Protein AF-A0A317JPR1-F1 (afdb_monomer_lite)

pLDDT: mean 77.04, std 11.74, range [43.53, 95.75]

Organism: NCBI:txid2081795

Structure (mmCIF, N/CA/C/O backbone):
data_AF-A0A317JPR1-F1
#
_entry.id   AF-A0A317JPR1-F1
#
loop_
_atom_site.group_PDB
_atom_site.id
_atom_site.type_symbol
_atom_site.label_atom_id
_atom_site.label_alt_id
_atom_site.label_comp_id
_atom_site.label_asym_id
_atom_site.label_entity_id
_atom_site.label_seq_id
_atom_site.pdbx_PDB_ins_code
_atom_site.Cartn_x
_atom_site.Cartn_y
_atom_site.Cartn_z
_atom_site.occupancy
_atom_site.B_iso_or_equiv
_atom_site.auth_seq_id
_atom_site.auth_comp_id
_atom_site.auth_asym_id
_atom_site.auth_atom_id
_atom_site.pdbx_PDB_model_num
ATOM 1 N N . MET A 1 1 ? -22.008 -4.814 40.510 1.00 43.53 1 MET A N 1
ATOM 2 C CA . MET A 1 1 ? -22.418 -5.885 39.577 1.00 43.53 1 MET A CA 1
ATOM 3 C C . MET A 1 1 ? -23.669 -5.380 38.889 1.00 43.53 1 MET A C 1
ATOM 5 O O . MET A 1 1 ? -24.562 -4.960 39.607 1.00 43.53 1 MET A O 1
ATOM 9 N N . ILE A 1 2 ? -23.695 -5.319 37.554 1.00 49.72 2 ILE A N 1
ATOM 10 C CA . ILE A 1 2 ? -24.894 -4.892 36.816 1.00 49.72 2 ILE A CA 1
ATOM 11 C C . ILE A 1 2 ? -25.927 -6.003 36.986 1.00 49.72 2 ILE A C 1
ATOM 13 O O . ILE A 1 2 ? -25.673 -7.131 36.558 1.00 49.72 2 ILE A O 1
ATOM 17 N N . THR A 1 3 ? -27.018 -5.714 37.690 1.00 52.19 3 THR A N 1
ATOM 18 C CA . THR A 1 3 ? -27.964 -6.751 38.150 1.00 52.19 3 THR A CA 1
ATOM 19 C C . THR A 1 3 ? -29.295 -6.681 37.398 1.00 52.19 3 THR A C 1
ATOM 21 O O . THR A 1 3 ? -30.024 -7.669 37.370 1.00 52.19 3 THR A O 1
ATOM 24 N N . ASP A 1 4 ? -29.561 -5.572 36.694 1.00 59.59 4 ASP A N 1
ATOM 25 C CA . ASP A 1 4 ? -30.845 -5.297 36.048 1.00 59.59 4 ASP A CA 1
ATOM 26 C C . ASP A 1 4 ? -30.737 -4.817 34.592 1.00 59.59 4 ASP A C 1
ATOM 28 O O . ASP A 1 4 ? -29.822 -4.096 34.193 1.00 59.59 4 ASP A O 1
ATOM 32 N N . LEU A 1 5 ? -31.761 -5.164 33.802 1.00 59.72 5 LEU A N 1
ATOM 33 C CA . LEU A 1 5 ? -31.947 -4.755 32.401 1.00 59.72 5 LEU A CA 1
ATOM 34 C C . LEU A 1 5 ? -31.932 -3.224 32.227 1.00 59.72 5 LEU A C 1
ATOM 36 O O . LEU A 1 5 ? -31.468 -2.724 31.207 1.00 59.72 5 LEU A O 1
ATOM 40 N N . ARG A 1 6 ? -32.395 -2.478 33.238 1.00 61.12 6 ARG A N 1
ATOM 41 C CA . ARG A 1 6 ? -32.449 -1.007 33.230 1.00 61.12 6 ARG A CA 1
ATOM 42 C C . ARG A 1 6 ? -31.066 -0.362 33.280 1.00 61.12 6 ARG A C 1
ATOM 44 O O . ARG A 1 6 ? -30.831 0.601 32.565 1.00 61.12 6 ARG A O 1
ATOM 51 N N . GLU A 1 7 ? -30.139 -0.910 34.060 1.00 66.69 7 GLU A N 1
ATOM 52 C CA . GLU A 1 7 ? -28.762 -0.396 34.140 1.00 66.69 7 GLU A CA 1
ATOM 53 C C . GLU A 1 7 ? -28.015 -0.587 32.811 1.00 66.69 7 GLU A C 1
ATOM 55 O O . GLU A 1 7 ? -27.213 0.257 32.403 1.00 66.69 7 GLU A 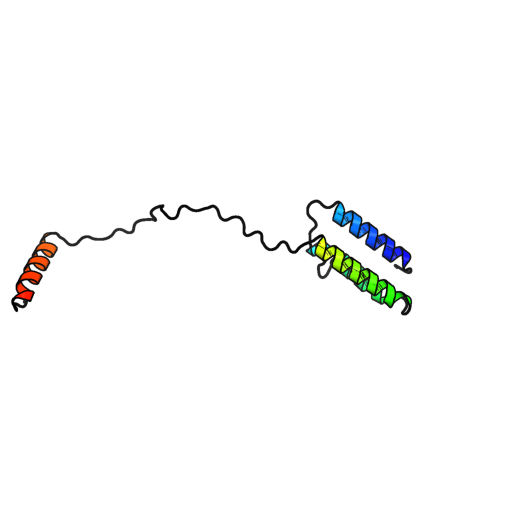O 1
ATOM 60 N N . LEU A 1 8 ? -28.331 -1.678 32.105 1.00 66.88 8 LEU A N 1
ATOM 61 C CA . LEU A 1 8 ? -27.803 -1.977 30.776 1.00 66.88 8 LEU A CA 1
ATOM 62 C C . LEU A 1 8 ? -28.357 -0.998 29.726 1.00 66.88 8 LEU A C 1
ATOM 64 O O . LEU A 1 8 ? -27.623 -0.547 28.856 1.00 66.88 8 LEU A O 1
ATOM 68 N N . GLN A 1 9 ? -29.625 -0.595 29.841 1.00 67.31 9 GLN A N 1
ATOM 69 C CA . GLN A 1 9 ? -30.203 0.442 28.979 1.00 67.31 9 GLN A CA 1
ATOM 70 C C . GLN A 1 9 ? -29.542 1.806 29.186 1.00 67.31 9 GLN A C 1
ATOM 72 O O . GLN A 1 9 ? -29.176 2.454 28.209 1.00 67.31 9 GLN A O 1
ATOM 77 N N . THR A 1 10 ? -29.333 2.216 30.439 1.00 73.31 10 THR A N 1
ATOM 78 C CA . THR A 1 10 ? -28.703 3.507 30.748 1.00 73.31 10 THR A CA 1
ATOM 79 C C . THR A 1 10 ? -27.269 3.570 30.227 1.00 73.31 10 THR A C 1
ATOM 81 O O . THR A 1 10 ? -26.878 4.551 29.607 1.00 73.31 10 THR A O 1
ATOM 84 N N . THR A 1 11 ? -26.498 2.494 30.402 1.00 72.75 11 THR A N 1
ATOM 85 C CA . THR A 1 11 ? -25.109 2.427 29.914 1.00 72.75 11 THR A CA 1
ATOM 86 C C . THR A 1 11 ? -25.007 2.380 28.389 1.00 72.75 11 THR A C 1
ATOM 88 O O . THR A 1 11 ? -24.069 2.941 27.825 1.00 72.75 11 THR A O 1
ATOM 91 N N . ILE A 1 12 ? -25.970 1.753 27.704 1.00 74.38 12 ILE A N 1
ATOM 92 C CA . ILE A 1 12 ? -26.065 1.800 26.238 1.00 74.38 12 ILE A CA 1
ATOM 93 C C . ILE A 1 12 ? -26.328 3.233 25.758 1.00 74.38 12 ILE A C 1
ATOM 95 O O . ILE A 1 12 ? -25.716 3.669 24.784 1.00 74.38 12 ILE A O 1
ATOM 99 N N . GLU A 1 13 ? -27.224 3.961 26.422 1.00 76.19 13 GLU A N 1
ATOM 100 C CA . GLU A 1 13 ? -27.577 5.327 26.028 1.00 76.19 13 GLU A CA 1
ATOM 101 C C . GLU A 1 13 ? -26.435 6.319 26.303 1.00 76.19 13 GLU A C 1
ATOM 103 O O . GLU A 1 13 ? -26.126 7.154 25.451 1.00 76.19 13 GLU A O 1
ATOM 108 N N . ASP A 1 14 ? -25.729 6.162 27.426 1.00 79.81 14 ASP A N 1
ATOM 109 C CA . ASP A 1 14 ? -24.514 6.931 27.726 1.00 79.81 14 ASP A CA 1
ATOM 110 C C . ASP A 1 14 ? -23.419 6.687 26.681 1.00 79.81 14 ASP A C 1
ATOM 112 O O . ASP A 1 14 ? -22.810 7.639 26.191 1.00 79.81 14 ASP A O 1
ATOM 116 N N . LEU A 1 15 ? -23.212 5.432 26.264 1.00 76.19 15 LEU A N 1
ATOM 117 C CA . LEU A 1 15 ? -22.270 5.105 25.189 1.00 76.19 15 LEU A CA 1
ATOM 118 C C . LEU A 1 15 ? -22.651 5.761 23.862 1.00 76.19 15 LEU A C 1
ATOM 120 O O . LEU A 1 15 ? -21.775 6.245 23.146 1.00 76.19 15 LEU A O 1
ATOM 124 N N . LYS A 1 16 ? -23.944 5.800 23.526 1.00 75.62 16 LYS A N 1
ATOM 125 C CA . LYS A 1 16 ? -24.415 6.487 22.317 1.00 75.62 16 LYS A CA 1
ATOM 126 C C . LYS A 1 16 ? -24.156 7.990 22.388 1.00 75.62 16 LYS A C 1
ATOM 128 O O . LYS A 1 16 ? -23.710 8.572 21.402 1.00 75.62 16 LYS A O 1
ATOM 133 N N . GLN A 1 17 ? -24.394 8.617 23.540 1.00 77.94 17 GLN A N 1
ATOM 134 C CA . GLN A 1 17 ? -24.109 10.040 23.736 1.00 77.94 17 GLN A CA 1
ATOM 135 C C . GLN A 1 17 ? -22.614 10.360 23.686 1.00 77.94 17 GLN A C 1
ATOM 137 O O . GLN A 1 17 ? -22.230 11.390 23.134 1.00 77.94 17 GLN A O 1
ATOM 142 N N . GLU A 1 18 ? -21.774 9.497 24.256 1.00 78.50 18 GLU A N 1
ATOM 143 C CA . GLU A 1 18 ? -20.321 9.658 24.242 1.00 78.50 18 GLU A CA 1
ATOM 144 C C . GLU A 1 18 ? -19.775 9.569 22.811 1.00 78.50 18 GLU A C 1
ATOM 146 O O . GLU A 1 18 ? -19.000 10.428 22.393 1.00 78.50 18 GLU A O 1
ATOM 151 N N . VAL A 1 19 ? -20.262 8.604 22.025 1.00 76.00 19 VAL A N 1
ATOM 152 C CA . VAL A 1 19 ? -19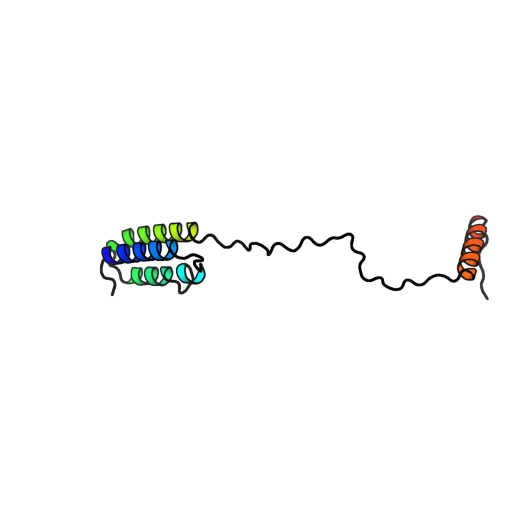.911 8.462 20.604 1.00 76.00 19 VAL A CA 1
ATOM 153 C C . VAL A 1 19 ? -20.415 9.648 19.776 1.00 76.00 19 VAL A C 1
ATOM 155 O O . VAL A 1 19 ? -19.672 10.153 18.945 1.00 76.00 19 VAL A O 1
ATOM 158 N N . ALA A 1 20 ? -21.633 10.143 20.021 1.00 73.62 20 ALA A N 1
ATOM 159 C CA . ALA A 1 20 ? -22.195 11.278 19.282 1.00 73.62 20 ALA A CA 1
ATOM 160 C C . ALA A 1 20 ? -21.501 12.623 19.580 1.00 73.62 20 ALA A C 1
ATOM 162 O O . ALA A 1 20 ? -21.545 13.534 18.756 1.00 73.62 20 ALA A O 1
ATOM 163 N N . LYS A 1 21 ? -20.886 12.771 20.761 1.00 76.62 21 LYS A N 1
ATOM 164 C CA . LYS A 1 21 ? -20.108 13.966 21.139 1.00 76.62 21 LYS A CA 1
ATOM 165 C C . LYS A 1 21 ? -18.637 13.878 20.738 1.00 76.62 21 LYS A C 1
ATOM 167 O O . LYS A 1 21 ? -17.959 14.903 20.737 1.00 76.62 21 LYS A O 1
ATOM 172 N N . ALA A 1 22 ? -18.129 12.685 20.444 1.00 70.75 22 ALA A N 1
ATOM 173 C CA . ALA A 1 22 ? -16.744 12.497 20.051 1.00 70.75 22 ALA A CA 1
ATOM 174 C C . ALA A 1 22 ? -16.514 13.020 18.625 1.00 70.75 22 ALA A C 1
ATOM 176 O O . ALA A 1 22 ? -17.174 12.596 17.682 1.00 70.75 22 ALA A O 1
ATOM 177 N N . THR A 1 23 ? -15.553 13.931 18.468 1.00 60.62 23 THR A N 1
ATOM 178 C CA . THR A 1 23 ? -15.176 14.500 17.163 1.00 60.62 23 THR A CA 1
ATOM 179 C C . THR A 1 23 ? -14.448 13.487 16.272 1.00 60.62 23 THR A C 1
ATOM 181 O O . THR A 1 23 ? -14.552 13.577 15.054 1.00 60.62 23 THR A O 1
ATOM 184 N N . ASP A 1 24 ? -13.727 12.532 16.873 1.00 64.25 24 ASP A N 1
ATOM 185 C CA . ASP A 1 24 ? -13.009 11.463 16.166 1.00 64.25 24 ASP A CA 1
ATOM 186 C C . ASP A 1 24 ? -12.985 10.180 17.030 1.00 64.25 24 ASP A C 1
ATOM 188 O O . ASP A 1 24 ? -12.058 9.952 17.813 1.00 64.25 24 ASP A O 1
ATOM 192 N N . PRO A 1 25 ? -14.080 9.398 17.050 1.00 68.38 25 PRO A N 1
ATOM 193 C CA . PRO A 1 25 ? -14.181 8.227 17.912 1.00 68.38 25 PRO A CA 1
ATOM 194 C C . PRO A 1 25 ? -13.316 7.064 17.400 1.00 68.38 25 PRO A C 1
ATOM 196 O O . PRO A 1 25 ? -13.609 6.444 16.378 1.00 68.38 25 PRO A O 1
ATOM 199 N N . ASP A 1 26 ? -12.295 6.692 18.177 1.00 72.44 26 ASP A N 1
ATOM 200 C CA . ASP A 1 26 ? -11.443 5.536 17.886 1.00 72.44 26 ASP A CA 1
ATOM 201 C C . ASP A 1 26 ? -12.232 4.218 17.910 1.00 72.44 26 ASP A C 1
ATOM 203 O O . ASP A 1 26 ? -12.625 3.704 18.964 1.00 72.44 26 ASP A O 1
ATOM 207 N N . ARG A 1 27 ? -12.394 3.591 16.740 1.00 74.56 27 ARG A N 1
ATOM 208 C CA . ARG A 1 27 ? -13.103 2.307 16.589 1.00 74.56 27 ARG A CA 1
ATOM 209 C C . ARG A 1 27 ? -12.555 1.196 17.483 1.00 74.56 27 ARG A C 1
ATOM 211 O O . ARG A 1 27 ? -13.316 0.339 17.933 1.00 74.56 27 ARG A O 1
ATOM 218 N N . GLU A 1 28 ? -11.257 1.203 17.764 1.00 74.69 28 GLU A N 1
ATOM 219 C CA . GLU A 1 28 ? -10.612 0.195 18.608 1.00 74.69 28 GLU A CA 1
ATOM 220 C C . GLU A 1 28 ? -11.031 0.299 20.086 1.00 74.69 28 GLU A C 1
ATOM 222 O O . GLU A 1 28 ? -11.214 -0.728 20.743 1.00 74.69 28 GLU A O 1
ATOM 227 N N . VAL A 1 29 ? -11.294 1.511 20.586 1.00 78.38 29 VAL A N 1
ATOM 228 C CA . VAL A 1 29 ? -11.737 1.754 21.971 1.00 78.38 29 VAL A CA 1
ATOM 229 C C . VAL A 1 29 ? -13.174 1.269 22.196 1.00 78.38 29 VAL A C 1
ATOM 231 O O . VAL A 1 29 ? -13.502 0.750 23.265 1.00 78.38 29 VAL A O 1
ATOM 234 N N . TYR A 1 30 ? -14.041 1.382 21.186 1.00 77.94 30 TYR A N 1
ATOM 235 C CA . TYR A 1 30 ? -15.457 1.016 21.312 1.00 77.94 30 TYR A CA 1
ATOM 236 C C . TYR A 1 30 ? -15.756 -0.427 20.877 1.00 77.94 30 TYR A C 1
ATOM 238 O O . TYR A 1 30 ? -16.430 -1.157 21.606 1.00 77.94 30 TYR A O 1
ATOM 246 N N . LEU A 1 31 ? -15.236 -0.862 19.723 1.00 75.81 31 LEU A N 1
ATOM 247 C CA . LEU A 1 31 ? -15.519 -2.161 19.082 1.00 75.81 31 LEU A CA 1
ATOM 248 C C . LEU A 1 31 ? -14.356 -3.169 19.164 1.00 75.81 31 LEU A C 1
ATOM 250 O O . LEU A 1 31 ? -14.486 -4.291 18.668 1.00 75.81 31 LEU A O 1
ATOM 254 N N . GLY A 1 32 ? -13.215 -2.799 19.755 1.00 74.38 32 GLY A N 1
ATOM 255 C CA . GLY A 1 32 ? -12.047 -3.675 19.868 1.00 74.38 32 GLY A CA 1
ATOM 256 C C . GLY A 1 32 ? -12.234 -4.856 20.829 1.00 74.38 32 GLY A C 1
ATOM 257 O O . GLY A 1 32 ? -13.205 -4.952 21.579 1.00 74.38 32 GLY A O 1
ATOM 258 N N . LYS A 1 33 ? -11.245 -5.764 20.857 1.00 66.38 33 LYS A N 1
ATOM 259 C CA . LYS A 1 33 ? -11.251 -6.971 21.719 1.00 66.38 33 LYS A CA 1
ATOM 260 C C . LYS A 1 33 ? -11.293 -6.667 23.226 1.00 66.38 33 LYS A C 1
ATOM 262 O O . LYS A 1 33 ? -11.679 -7.535 24.000 1.00 66.38 33 LYS A O 1
ATOM 267 N N . LYS A 1 34 ? -10.874 -5.463 23.629 1.00 69.06 34 LYS A N 1
ATOM 268 C CA . LYS A 1 34 ? -10.979 -4.917 24.994 1.00 69.06 34 LYS A CA 1
ATOM 269 C C . LYS A 1 34 ? -11.834 -3.641 25.033 1.00 69.06 34 LYS A C 1
ATOM 271 O O . LYS A 1 34 ? -11.655 -2.812 25.912 1.00 69.06 34 LYS A O 1
ATOM 276 N N . GLY A 1 35 ? -12.689 -3.437 24.033 1.00 73.81 35 GLY A N 1
ATOM 277 C CA . GLY A 1 35 ? -13.492 -2.226 23.938 1.00 73.81 35 GLY A CA 1
ATOM 278 C C . GLY A 1 35 ? -14.686 -2.243 24.887 1.00 73.81 35 GLY A C 1
ATOM 279 O O . GLY A 1 35 ? -15.115 -3.310 25.339 1.00 73.81 35 GLY A O 1
ATOM 280 N N . LYS A 1 36 ? -15.277 -1.066 25.117 1.00 76.00 36 LYS A N 1
ATOM 281 C CA . LYS A 1 36 ? -16.454 -0.892 25.992 1.00 76.00 36 LYS A CA 1
ATOM 282 C C . LYS A 1 36 ? -17.619 -1.824 25.611 1.00 76.00 36 LYS A C 1
ATOM 284 O O . LYS A 1 36 ? -18.318 -2.342 26.480 1.00 76.00 36 LYS A O 1
ATOM 289 N N . PHE A 1 37 ? -17.786 -2.135 24.320 1.00 78.56 37 PHE A N 1
ATOM 290 C CA . PHE A 1 37 ? -18.766 -3.125 23.858 1.00 78.56 37 PHE A CA 1
ATOM 291 C C . PHE A 1 37 ? -18.462 -4.550 24.350 1.00 78.56 37 PHE A C 1
ATOM 293 O O . PHE A 1 37 ? -19.370 -5.282 24.741 1.00 78.56 37 PHE A O 1
ATOM 300 N N . SER A 1 38 ? -17.191 -4.963 24.335 1.00 77.12 38 SER A N 1
ATOM 301 C CA . SER A 1 38 ? -16.780 -6.307 24.757 1.00 77.12 38 SER A CA 1
ATOM 302 C C . SER A 1 38 ? -16.901 -6.496 26.271 1.00 77.12 38 SER A C 1
ATOM 304 O O . SER A 1 38 ? -17.193 -7.605 26.723 1.00 77.12 38 SER A O 1
ATOM 306 N N . GLU A 1 39 ? -16.711 -5.432 27.053 1.00 77.88 39 GLU A N 1
ATOM 307 C CA . GLU A 1 39 ? -16.951 -5.435 28.501 1.00 77.88 39 GLU A CA 1
ATOM 308 C C . GLU A 1 39 ? -18.446 -5.606 28.812 1.00 77.88 39 GLU A C 1
ATOM 310 O O . GLU A 1 39 ? -18.824 -6.490 29.584 1.00 77.88 39 GLU A O 1
ATOM 315 N N . LEU A 1 40 ? -19.319 -4.865 28.118 1.00 74.38 40 LEU A N 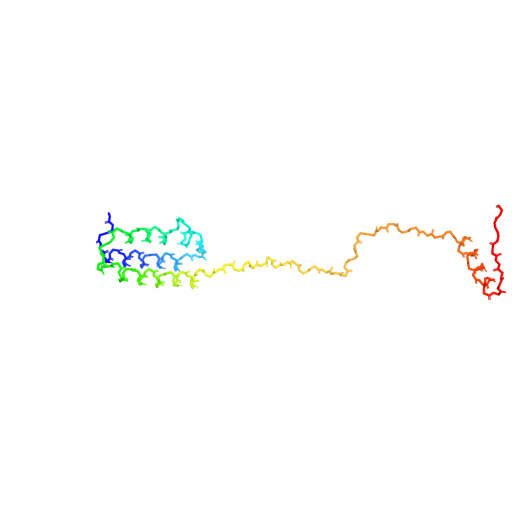1
ATOM 316 C CA . LEU A 1 40 ? -20.773 -5.046 28.219 1.00 74.38 40 LEU A CA 1
ATOM 317 C C . LEU A 1 40 ? -21.218 -6.450 27.773 1.00 74.38 40 LEU A C 1
ATOM 319 O O . LEU A 1 40 ? -22.068 -7.074 28.413 1.00 74.38 40 LEU A O 1
ATOM 323 N N . ALA A 1 41 ? -20.598 -6.994 26.723 1.00 71.94 41 ALA A N 1
ATOM 324 C CA . ALA A 1 41 ? -20.850 -8.355 26.253 1.00 71.94 41 ALA A CA 1
ATOM 325 C C . ALA A 1 41 ? -20.409 -9.436 27.259 1.00 71.94 41 ALA A C 1
ATOM 327 O O . ALA A 1 41 ? -20.986 -10.525 27.290 1.00 71.94 41 ALA A O 1
ATOM 328 N N . GLN A 1 42 ? -19.399 -9.172 28.094 1.00 73.25 42 GLN A N 1
ATOM 329 C CA . GLN A 1 42 ? -19.012 -10.082 29.176 1.00 73.25 42 GLN A CA 1
ATOM 330 C C . GLN A 1 42 ? -20.003 -10.036 30.341 1.00 73.25 42 GLN A C 1
ATOM 332 O O . GLN A 1 42 ? -20.339 -11.096 30.874 1.00 73.25 42 GLN A O 1
ATOM 337 N N . CYS A 1 43 ? -20.539 -8.859 30.675 1.00 68.44 43 CYS A N 1
ATOM 338 C CA . CYS A 1 43 ? -21.575 -8.696 31.703 1.00 68.44 43 CYS A CA 1
ATOM 339 C C . CYS A 1 43 ? -22.866 -9.478 31.387 1.00 68.44 43 CYS A C 1
ATOM 341 O O . CYS A 1 43 ? -23.558 -9.931 32.299 1.00 68.44 43 CYS A O 1
ATOM 343 N N . LEU A 1 44 ? -23.140 -9.745 30.106 1.00 67.75 44 LEU A N 1
ATOM 344 C CA . LEU A 1 44 ? -24.228 -10.616 29.640 1.00 67.75 44 LEU A CA 1
ATOM 345 C C . LEU A 1 44 ? -24.148 -12.063 30.159 1.00 67.75 44 LEU A C 1
ATOM 347 O O . LEU A 1 44 ? -25.183 -12.710 30.331 1.00 67.75 44 LEU A O 1
ATOM 351 N N . LYS A 1 45 ? -22.948 -12.587 30.453 1.00 64.88 45 LYS A N 1
ATOM 352 C CA . LYS A 1 45 ? -22.783 -13.948 31.004 1.00 64.88 45 LYS A CA 1
ATOM 353 C C . LYS A 1 45 ? -23.314 -14.068 32.435 1.00 64.88 45 LYS A C 1
ATOM 355 O O . LYS A 1 45 ? -23.714 -15.157 32.843 1.00 64.88 45 LYS A O 1
ATOM 360 N N . THR A 1 46 ? -23.362 -12.960 33.165 1.00 65.19 46 THR A N 1
ATOM 361 C CA . THR A 1 46 ? -23.770 -12.901 34.576 1.00 65.19 46 THR A CA 1
ATOM 362 C C . THR A 1 46 ? -25.283 -12.707 34.748 1.00 65.19 46 THR A C 1
ATOM 364 O O . THR A 1 46 ? -25.799 -12.875 35.846 1.00 65.19 46 THR A O 1
ATOM 367 N N . LEU A 1 47 ? -26.012 -12.398 33.668 1.00 63.12 47 LEU A N 1
ATOM 368 C CA . LEU A 1 47 ? -27.459 -12.156 33.684 1.00 63.12 47 LEU A CA 1
ATOM 369 C C . LEU A 1 47 ? -28.289 -13.451 33.729 1.00 63.12 47 LEU A C 1
ATOM 371 O O . LEU A 1 47 ? -27.888 -14.481 33.176 1.00 63.12 47 LEU A O 1
ATOM 375 N N . LEU A 1 48 ? -29.471 -13.369 34.354 1.00 60.56 48 LEU A N 1
ATOM 376 C CA . LEU A 1 48 ? -30.474 -14.440 34.435 1.00 60.56 48 LEU A CA 1
ATOM 377 C C . LEU A 1 48 ? -30.960 -14.881 33.038 1.00 60.56 48 LEU A C 1
ATOM 379 O O . LEU A 1 48 ? -31.095 -14.042 32.146 1.00 60.56 48 LEU A O 1
ATOM 383 N N . PRO A 1 49 ? -31.260 -16.178 32.834 1.00 61.66 49 PRO A N 1
ATOM 384 C CA . PRO A 1 49 ? -31.585 -16.743 31.522 1.00 61.66 49 PRO A CA 1
ATOM 385 C C . PRO A 1 49 ? -32.800 -16.104 30.836 1.00 61.66 49 PRO A C 1
ATOM 387 O O . PRO A 1 49 ? -32.804 -16.023 29.611 1.00 61.66 49 PRO A O 1
ATOM 390 N N . GLU A 1 50 ? -33.777 -15.598 31.593 1.00 65.75 50 GLU A N 1
ATOM 391 C CA . GLU A 1 50 ? -34.951 -14.911 31.032 1.00 65.75 50 GLU A CA 1
ATOM 392 C C . GLU A 1 50 ? -34.589 -13.555 30.407 1.00 65.75 50 GLU A C 1
ATOM 394 O O . GLU A 1 50 ? -34.984 -13.262 29.282 1.00 65.75 50 GLU A O 1
ATOM 399 N N . ASN A 1 51 ? -33.720 -12.784 31.064 1.00 65.75 51 ASN A N 1
ATOM 400 C CA . ASN A 1 51 ? -33.308 -11.455 30.602 1.00 65.75 51 ASN A CA 1
ATOM 401 C C . ASN A 1 51 ? -32.193 -11.502 29.542 1.00 65.75 51 ASN A C 1
ATOM 403 O O . ASN A 1 51 ? -31.927 -10.503 28.873 1.00 65.75 51 ASN A O 1
ATOM 407 N N . ARG A 1 52 ? -31.535 -12.658 29.349 1.00 68.31 52 ARG A N 1
ATOM 408 C CA . ARG A 1 52 ? -30.462 -12.828 28.349 1.00 68.31 52 ARG A CA 1
ATOM 409 C C . ARG A 1 52 ? -30.948 -12.646 26.914 1.00 68.31 52 ARG A C 1
ATOM 411 O O . ARG A 1 52 ? -30.175 -12.179 26.080 1.00 68.31 52 ARG A O 1
ATOM 418 N N . LYS A 1 53 ? -32.195 -13.022 26.611 1.00 72.81 53 LYS A N 1
ATOM 419 C CA . LYS A 1 53 ? -32.737 -12.937 25.246 1.00 72.81 53 LYS A CA 1
ATOM 420 C C . LYS A 1 53 ? -32.941 -11.481 24.823 1.00 72.81 53 LYS A C 1
ATOM 422 O O . LYS A 1 53 ? -32.476 -11.089 23.753 1.00 72.81 53 LYS A O 1
ATOM 427 N N . ASP A 1 54 ? -33.544 -10.679 25.696 1.00 74.44 54 ASP A N 1
ATOM 428 C CA . ASP A 1 54 ? -33.779 -9.255 25.448 1.00 74.44 54 ASP A CA 1
ATOM 429 C C . ASP A 1 54 ? -32.473 -8.459 25.481 1.00 74.44 54 ASP A C 1
ATOM 431 O O . ASP A 1 54 ? -32.192 -7.695 24.557 1.00 74.44 54 ASP A O 1
ATOM 435 N N . ALA A 1 55 ? -31.602 -8.721 26.461 1.00 71.50 55 ALA A N 1
ATOM 436 C CA . ALA A 1 55 ? -30.290 -8.085 26.532 1.00 71.50 55 ALA A CA 1
ATOM 437 C C . ALA A 1 55 ? -29.409 -8.413 25.309 1.00 71.50 55 ALA A C 1
ATOM 439 O O . ALA A 1 55 ? -28.708 -7.540 24.802 1.00 71.50 55 ALA A O 1
ATOM 440 N N . GLY A 1 56 ? -29.473 -9.640 24.780 1.00 73.88 56 GLY A N 1
ATOM 441 C CA . GLY A 1 56 ? -28.757 -10.023 23.560 1.00 73.88 56 GLY A CA 1
ATOM 442 C C . GLY A 1 56 ? -29.254 -9.290 22.311 1.00 73.88 56 GLY A C 1
ATOM 443 O O . GLY A 1 56 ? -28.445 -8.884 21.474 1.00 73.88 56 GLY A O 1
ATOM 444 N N . LYS A 1 57 ? -30.571 -9.067 22.200 1.00 79.50 57 LYS A N 1
ATOM 445 C CA . LYS A 1 57 ? -31.156 -8.280 21.106 1.00 79.50 57 LYS A CA 1
ATOM 446 C C . LYS A 1 57 ? -30.682 -6.827 21.162 1.00 79.50 57 LYS A C 1
ATOM 448 O O . LYS A 1 57 ? -30.194 -6.313 20.158 1.00 79.50 57 LYS A O 1
ATOM 453 N N . MET A 1 58 ? -30.725 -6.217 22.346 1.00 78.06 58 MET A N 1
ATOM 454 C CA . MET A 1 58 ? -30.242 -4.850 22.563 1.00 78.06 58 MET A CA 1
ATOM 455 C C . MET A 1 58 ? -28.751 -4.696 22.251 1.00 78.06 58 MET A C 1
ATOM 457 O O . MET A 1 58 ? -28.337 -3.708 21.648 1.00 78.06 58 MET A O 1
ATOM 461 N N . LEU A 1 59 ? -27.933 -5.688 22.614 1.00 78.50 59 LEU A N 1
ATOM 462 C CA . LEU A 1 59 ? -26.502 -5.652 22.329 1.00 78.50 59 LEU A CA 1
ATOM 463 C C . LEU A 1 59 ? -26.217 -5.731 20.822 1.00 78.50 59 LEU A C 1
ATOM 465 O O . LEU A 1 59 ? -25.315 -5.063 20.322 1.00 78.50 59 LEU A O 1
ATOM 469 N N . ASN A 1 60 ? -26.997 -6.522 20.082 1.00 82.25 60 ASN A N 1
ATOM 470 C CA . ASN A 1 60 ? -26.892 -6.581 18.625 1.00 82.25 60 ASN A CA 1
ATOM 471 C C . ASN A 1 60 ? -27.314 -5.264 17.961 1.00 82.25 60 ASN A C 1
ATOM 473 O O . ASN A 1 60 ? -26.644 -4.825 17.028 1.00 82.25 60 ASN A O 1
ATOM 477 N N . GLU A 1 61 ? -28.373 -4.619 18.450 1.00 83.56 61 GLU A N 1
ATOM 478 C CA . GLU A 1 61 ? -28.796 -3.295 17.974 1.00 83.56 61 GLU A CA 1
ATOM 479 C C . GLU A 1 61 ? -27.720 -2.234 18.243 1.00 83.56 61 GLU A C 1
ATOM 481 O O . GLU A 1 61 ? -27.365 -1.474 17.342 1.00 83.56 61 GLU A O 1
ATOM 486 N N . LEU A 1 62 ? -27.119 -2.233 19.439 1.00 80.19 62 LEU A N 1
ATOM 487 C CA . LEU A 1 62 ? -25.990 -1.356 19.755 1.00 80.19 62 LEU A CA 1
ATOM 488 C C . LEU A 1 62 ? -24.792 -1.627 18.832 1.00 80.19 62 LEU A C 1
ATOM 490 O O . LEU A 1 62 ? -24.156 -0.691 18.352 1.00 80.19 62 LEU A O 1
ATOM 494 N N . LYS A 1 63 ? -24.484 -2.899 18.554 1.00 80.62 63 LYS A N 1
ATOM 495 C CA . LYS A 1 63 ? -23.396 -3.273 17.643 1.00 80.62 63 LYS A CA 1
ATOM 496 C C . LYS A 1 63 ? -23.635 -2.753 16.227 1.00 80.62 63 LYS A C 1
ATOM 498 O O . LYS A 1 63 ? -22.681 -2.330 15.576 1.00 80.62 63 LYS A O 1
ATOM 503 N N . LEU A 1 64 ? -24.873 -2.820 15.739 1.00 83.19 64 LEU A N 1
ATOM 504 C CA . LEU A 1 64 ? -25.237 -2.291 14.427 1.00 83.19 64 LEU A CA 1
ATOM 505 C C . LEU A 1 64 ? -25.037 -0.771 14.401 1.00 83.19 64 LEU A C 1
ATOM 507 O O . LEU A 1 64 ? -24.292 -0.274 13.564 1.00 83.19 64 LEU A O 1
ATOM 511 N N . TRP A 1 65 ? -25.596 -0.071 15.391 1.00 82.50 65 TRP A N 1
ATOM 512 C CA . TRP A 1 65 ? -25.490 1.382 15.522 1.00 82.50 65 TRP A CA 1
ATOM 513 C C . TRP A 1 65 ? -24.032 1.860 15.605 1.00 82.50 65 TRP A C 1
ATOM 515 O O . TRP A 1 65 ? -23.639 2.790 14.909 1.00 82.50 65 TRP A O 1
ATOM 525 N N . LEU A 1 66 ? -23.191 1.181 16.392 1.00 80.38 66 LEU A N 1
ATOM 526 C CA . LEU A 1 66 ? -21.760 1.486 16.488 1.00 80.38 66 LEU A CA 1
ATOM 527 C C . LEU A 1 66 ? -21.022 1.280 15.157 1.00 80.38 66 LEU A C 1
ATOM 529 O O . LEU A 1 66 ? -20.104 2.035 14.864 1.00 80.38 66 LEU A O 1
ATOM 533 N N . ASN A 1 67 ? -21.392 0.281 14.346 1.00 78.62 67 ASN A N 1
ATOM 534 C CA . ASN A 1 67 ? -20.777 0.099 13.024 1.00 78.62 67 ASN A CA 1
ATOM 535 C C . ASN A 1 67 ? -21.231 1.157 12.008 1.00 78.62 67 ASN A C 1
ATOM 537 O O . ASN A 1 67 ? -20.472 1.456 11.091 1.00 78.62 67 ASN A O 1
ATOM 541 N N . GLU A 1 68 ? -22.436 1.711 12.156 1.00 80.69 68 GLU A N 1
ATOM 542 C CA . GLU A 1 68 ? -22.910 2.820 11.320 1.00 80.69 68 GLU A CA 1
ATOM 543 C C . GLU A 1 68 ? -22.232 4.143 11.688 1.00 80.69 68 GLU A C 1
ATOM 545 O O . GLU A 1 68 ? -21.838 4.894 10.800 1.00 80.69 68 GLU A O 1
ATOM 550 N N . GLN A 1 69 ? -22.075 4.424 12.985 1.00 77.50 69 GLN A N 1
ATOM 551 C CA . GLN A 1 69 ? -21.483 5.677 13.467 1.00 77.50 69 GLN A CA 1
ATOM 552 C C . GLN A 1 69 ? -19.955 5.694 13.408 1.00 77.50 69 GLN A C 1
ATOM 554 O O . GLN A 1 69 ? -19.363 6.756 13.242 1.00 77.50 69 GLN A O 1
ATOM 559 N N . LEU A 1 70 ? -19.309 4.532 13.534 1.00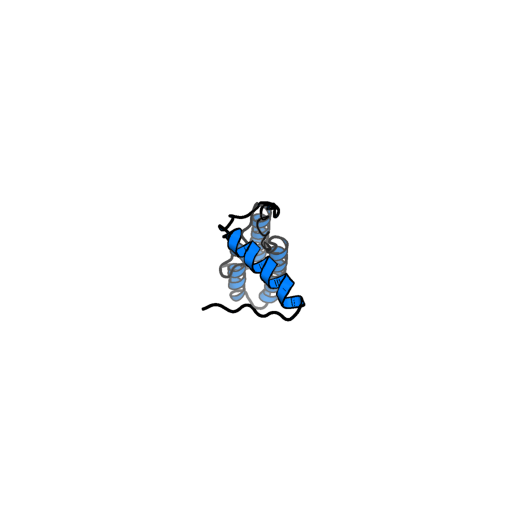 74.19 70 LEU A N 1
ATOM 560 C CA . LEU A 1 70 ? -17.868 4.376 13.359 1.00 74.19 70 LEU A CA 1
ATOM 561 C C . LEU A 1 70 ? -17.617 3.569 12.083 1.00 74.19 70 LEU A C 1
ATOM 563 O O . LEU A 1 70 ? -17.247 2.385 12.169 1.00 74.19 70 LEU A O 1
ATOM 567 N N . PRO A 1 71 ? -17.837 4.173 10.895 1.00 69.88 71 PRO A N 1
ATOM 568 C CA . PRO A 1 71 ? -17.498 3.515 9.651 1.00 69.88 71 PRO A CA 1
ATOM 569 C C . PRO A 1 71 ? -16.029 3.110 9.715 1.00 69.88 71 PRO A C 1
ATOM 571 O O . PRO A 1 71 ? -15.196 3.797 10.310 1.00 69.88 71 PRO A O 1
ATOM 574 N N . LEU A 1 72 ? -15.700 1.967 9.113 1.00 66.50 72 LEU A N 1
ATOM 575 C CA . LEU A 1 72 ? -14.302 1.658 8.863 1.00 66.50 72 LEU A CA 1
ATOM 576 C C . LEU A 1 72 ? -13.723 2.869 8.146 1.00 66.50 72 LEU A C 1
ATOM 578 O O . LEU A 1 72 ? -14.187 3.203 7.051 1.00 66.50 72 LEU A O 1
ATOM 582 N N . THR A 1 73 ? -12.735 3.509 8.775 1.00 60.31 73 THR A N 1
ATOM 583 C CA . THR A 1 73 ? -11.809 4.419 8.116 1.00 60.31 73 THR A CA 1
ATOM 584 C C . THR A 1 73 ? -11.141 3.576 7.046 1.00 60.31 73 THR A C 1
ATOM 586 O O . THR A 1 73 ? -10.111 2.940 7.256 1.00 60.31 73 THR A O 1
ATOM 589 N N . THR A 1 74 ? -11.841 3.432 5.926 1.00 58.12 74 THR A N 1
ATOM 590 C CA . THR A 1 74 ? -11.356 2.779 4.731 1.00 58.12 74 THR A CA 1
ATOM 591 C C . THR A 1 74 ? -10.298 3.747 4.313 1.00 58.12 74 THR A C 1
ATOM 593 O O . THR A 1 74 ? -10.641 4.846 3.888 1.00 58.12 74 THR A O 1
ATOM 596 N N . THR A 1 75 ? -9.064 3.385 4.654 1.00 57.19 75 THR A N 1
ATOM 597 C CA . THR A 1 75 ? -7.821 4.100 4.432 1.00 57.19 75 THR A CA 1
ATOM 598 C C . THR A 1 75 ? -8.054 5.108 3.327 1.00 57.19 75 THR A C 1
ATOM 600 O O . THR A 1 75 ? -8.073 4.742 2.151 1.00 57.19 75 THR A O 1
ATOM 603 N N . LEU A 1 76 ? -8.342 6.359 3.710 1.00 58.22 76 LEU A N 1
ATOM 604 C CA . LEU A 1 76 ? -8.239 7.461 2.778 1.00 58.22 76 LEU A CA 1
ATOM 605 C C . LEU A 1 76 ? -6.756 7.442 2.471 1.00 58.22 76 LEU A C 1
ATOM 607 O O . LEU A 1 76 ? -5.951 7.912 3.274 1.00 58.22 76 LEU A O 1
ATOM 611 N N . LEU A 1 77 ? -6.401 6.718 1.403 1.00 61.88 77 LEU A N 1
ATOM 612 C CA . LEU A 1 77 ? -5.061 6.690 0.859 1.00 61.88 77 LEU A CA 1
ATOM 613 C C . LEU A 1 77 ? -4.656 8.156 0.858 1.00 61.88 77 LEU A C 1
ATOM 615 O O . LEU A 1 77 ? -5.401 8.950 0.269 1.00 61.88 77 LEU A O 1
ATOM 619 N N . PRO A 1 78 ? -3.605 8.539 1.609 1.00 60.25 78 PRO A N 1
ATOM 620 C CA . PRO A 1 78 ? -3.203 9.931 1.667 1.00 60.25 78 PRO A CA 1
ATOM 621 C C . PRO A 1 78 ? -3.106 10.364 0.220 1.00 60.25 78 PRO A C 1
ATOM 623 O O . PRO A 1 78 ? -2.451 9.666 -0.555 1.00 60.25 78 PRO A O 1
ATOM 626 N N . LEU A 1 79 ? -3.878 11.395 -0.142 1.00 63.22 79 LEU A N 1
ATOM 627 C CA . LEU A 1 79 ? -3.999 11.872 -1.510 1.00 63.22 79 LEU A CA 1
ATOM 628 C C . LEU A 1 79 ? -2.565 12.075 -1.990 1.00 63.22 79 LEU A C 1
ATOM 630 O O . LEU A 1 79 ? -1.894 13.014 -1.556 1.00 63.22 79 LEU A O 1
ATOM 634 N N . THR A 1 80 ? -2.034 11.113 -2.746 1.00 65.56 80 THR A N 1
ATOM 635 C CA . THR A 1 80 ? -0.635 11.170 -3.144 1.00 65.56 80 THR A CA 1
ATOM 636 C C . THR A 1 80 ? -0.526 12.441 -3.960 1.00 65.56 80 THR A C 1
ATOM 638 O O . THR A 1 80 ? -1.383 12.640 -4.831 1.00 65.56 80 THR A O 1
ATOM 641 N N . PRO A 1 81 ? 0.438 13.328 -3.662 1.00 72.12 81 PRO A N 1
ATOM 642 C CA . PRO A 1 81 ? 0.564 14.565 -4.410 1.00 72.12 81 PRO A CA 1
ATOM 643 C C . PRO A 1 81 ? 0.587 14.215 -5.896 1.00 72.12 81 PRO A C 1
ATOM 645 O O . PRO A 1 81 ? 1.211 13.230 -6.293 1.00 72.12 81 PRO A O 1
ATOM 648 N N . GLN A 1 82 ? -0.157 14.965 -6.702 1.00 75.62 82 GLN A N 1
ATOM 649 C CA . GLN A 1 82 ? -0.196 14.753 -8.141 1.00 75.62 82 GLN A CA 1
ATOM 650 C C . GLN A 1 82 ? 1.202 15.066 -8.692 1.00 75.62 82 GLN A C 1
ATOM 652 O O . GLN A 1 82 ? 1.573 16.227 -8.837 1.00 75.62 82 GLN A O 1
ATOM 657 N N . ILE A 1 83 ? 2.014 14.027 -8.901 1.00 78.75 83 ILE A N 1
ATOM 658 C CA . ILE A 1 83 ? 3.382 14.150 -9.412 1.00 78.75 83 ILE A CA 1
ATOM 659 C C . ILE A 1 83 ? 3.301 14.371 -10.923 1.00 78.75 83 ILE A C 1
ATOM 661 O O . ILE A 1 83 ? 2.616 13.630 -11.629 1.00 78.75 83 ILE A O 1
ATOM 665 N N . ASP A 1 84 ? 4.010 15.382 -11.419 1.00 84.25 84 ASP A N 1
ATOM 666 C CA . ASP A 1 84 ? 4.166 15.614 -12.851 1.00 84.25 84 ASP A CA 1
ATOM 667 C C . ASP A 1 84 ? 5.107 14.560 -13.456 1.00 84.25 84 ASP A C 1
ATOM 669 O O . ASP A 1 84 ? 6.310 14.538 -13.192 1.00 84.25 84 ASP A O 1
ATOM 673 N N . LEU A 1 85 ? 4.540 13.668 -14.268 1.00 85.31 85 LEU A N 1
ATOM 674 C CA . LEU A 1 85 ? 5.259 12.579 -14.931 1.00 85.31 85 LEU A CA 1
ATOM 675 C C . LEU A 1 85 ? 6.109 13.051 -16.124 1.00 85.31 85 LEU A C 1
ATOM 677 O O . LEU A 1 85 ? 6.831 12.242 -16.702 1.00 85.31 85 LEU A O 1
ATOM 681 N N . THR A 1 86 ? 6.022 14.327 -16.517 1.00 87.81 86 THR A N 1
ATOM 682 C CA . THR A 1 86 ? 6.839 14.892 -17.606 1.00 87.81 86 THR A CA 1
ATOM 683 C C . THR A 1 86 ? 8.222 15.345 -17.147 1.00 87.81 86 THR A C 1
ATOM 685 O O . THR A 1 86 ? 9.093 15.600 -17.982 1.00 87.81 86 THR A O 1
ATOM 688 N N . VAL A 1 87 ? 8.452 15.418 -15.833 1.00 86.81 87 VAL A N 1
ATOM 689 C CA . VAL A 1 87 ? 9.736 15.842 -15.277 1.00 86.81 87 VAL A CA 1
ATOM 690 C C . VAL A 1 87 ? 10.818 14.826 -15.663 1.00 86.81 87 VAL A C 1
ATOM 692 O O . VAL A 1 87 ? 10.681 13.637 -15.357 1.00 86.81 87 VAL A O 1
ATOM 695 N N . PRO A 1 88 ? 11.909 15.262 -16.322 1.00 85.44 88 PRO A N 1
ATOM 696 C CA . PRO A 1 88 ? 12.991 14.363 -16.676 1.00 85.44 88 PRO A CA 1
ATOM 697 C C . PRO A 1 88 ? 13.650 13.821 -15.406 1.00 85.44 88 PRO A C 1
ATOM 699 O O . PRO A 1 88 ? 14.002 14.567 -14.490 1.00 85.44 88 PRO A O 1
ATOM 702 N N . GLY A 1 89 ? 13.818 12.501 -15.357 1.00 86.62 89 GLY A N 1
ATOM 703 C CA . GLY A 1 89 ? 14.579 11.844 -14.302 1.00 86.62 89 GLY A CA 1
ATOM 704 C C . GLY A 1 89 ? 16.076 12.154 -14.391 1.00 86.62 89 GLY A C 1
ATOM 705 O O . GLY A 1 89 ? 16.558 12.779 -15.335 1.00 86.62 89 GLY A O 1
ATOM 706 N N . ALA A 1 90 ? 16.842 11.674 -13.412 1.00 87.62 90 ALA A N 1
ATOM 707 C CA . ALA A 1 90 ? 18.296 11.784 -13.449 1.00 87.62 90 ALA A CA 1
ATOM 708 C C . ALA A 1 90 ? 18.859 11.079 -14.698 1.00 87.62 90 ALA A C 1
ATOM 710 O O . ALA A 1 90 ? 18.688 9.871 -14.875 1.00 87.62 90 ALA A O 1
ATOM 711 N N . HIS A 1 91 ? 19.534 11.834 -15.566 1.00 85.38 91 HIS A N 1
ATOM 712 C CA . HIS A 1 91 ? 20.133 11.283 -16.776 1.00 85.38 91 HIS A CA 1
ATOM 713 C C . HIS A 1 91 ? 21.394 10.482 -16.442 1.00 85.38 91 HIS A C 1
ATOM 715 O O . HIS A 1 91 ? 22.328 10.984 -15.816 1.00 85.38 91 HIS A O 1
ATOM 721 N N . LEU A 1 92 ? 21.442 9.236 -16.915 1.00 88.44 92 LEU A N 1
ATOM 722 C CA . LEU A 1 92 ? 22.677 8.463 -16.969 1.00 88.44 92 LEU A CA 1
ATOM 723 C C . LEU A 1 92 ? 23.498 8.921 -18.178 1.00 88.44 92 LEU A C 1
ATOM 725 O O . LEU A 1 92 ? 22.959 9.136 -19.267 1.00 88.44 92 LEU A O 1
ATOM 729 N N . HIS A 1 93 ? 24.811 9.048 -17.996 1.00 87.62 93 HIS A N 1
ATOM 730 C CA . HIS A 1 93 ? 25.719 9.397 -19.084 1.00 87.62 93 HIS A CA 1
ATOM 731 C C . HIS A 1 93 ? 25.700 8.288 -20.140 1.00 87.62 93 HIS A C 1
ATOM 733 O O . HIS A 1 93 ? 26.151 7.170 -19.891 1.00 87.62 93 HIS A O 1
ATOM 739 N N . THR A 1 94 ? 25.175 8.601 -21.323 1.00 87.56 94 THR A N 1
ATOM 740 C CA . THR A 1 94 ? 25.233 7.707 -22.482 1.00 87.56 94 THR A CA 1
ATOM 741 C C . THR A 1 94 ? 26.501 8.023 -23.267 1.00 87.56 94 THR A C 1
ATOM 743 O O . THR A 1 94 ? 26.771 9.182 -23.572 1.00 87.56 94 THR A O 1
ATOM 746 N N . GLY A 1 95 ? 27.307 7.005 -23.563 1.00 90.38 95 GLY A N 1
ATOM 747 C CA . GLY A 1 95 ? 28.489 7.167 -24.408 1.00 90.38 95 GLY A CA 1
ATOM 748 C C . GLY A 1 95 ? 28.115 7.386 -25.876 1.00 90.38 95 GLY A C 1
ATOM 749 O O . GLY A 1 95 ? 27.067 6.935 -26.336 1.00 90.38 95 GLY A O 1
ATOM 750 N N . HIS A 1 96 ? 29.004 8.031 -26.629 1.00 91.94 96 HIS A N 1
ATOM 751 C CA . HIS A 1 96 ? 28.865 8.201 -28.075 1.00 91.94 96 HIS A CA 1
ATOM 752 C C . HIS A 1 96 ? 29.915 7.381 -28.827 1.00 91.94 96 HIS A C 1
ATOM 754 O O . HIS A 1 96 ? 31.040 7.199 -28.359 1.00 91.94 96 HIS A O 1
ATOM 760 N N . ILE A 1 97 ? 29.553 6.895 -30.016 1.00 93.50 97 ILE A N 1
ATOM 761 C CA . ILE A 1 97 ? 30.508 6.264 -30.930 1.00 93.50 97 ILE A CA 1
ATOM 762 C C . ILE A 1 97 ? 31.391 7.368 -31.519 1.00 93.50 97 ILE A C 1
ATOM 764 O O . ILE A 1 97 ? 30.899 8.416 -31.930 1.00 93.50 97 ILE A O 1
ATOM 768 N N . HIS A 1 98 ? 32.701 7.131 -31.577 1.00 95.38 98 HIS A N 1
ATOM 769 C CA . HIS A 1 98 ? 33.632 8.067 -32.202 1.00 95.38 98 HIS A CA 1
ATOM 770 C C . HIS A 1 98 ? 33.269 8.301 -33.688 1.00 95.38 98 HIS A C 1
ATOM 772 O O . HIS A 1 98 ? 33.022 7.314 -34.391 1.00 95.38 98 HIS A O 1
ATOM 778 N N . PRO A 1 99 ? 33.321 9.541 -34.216 1.00 94.75 99 PRO A N 1
ATOM 779 C CA . PRO A 1 99 ? 32.909 9.850 -35.593 1.00 94.75 99 PRO A CA 1
ATOM 780 C C . PRO A 1 99 ? 33.601 8.998 -36.665 1.00 94.75 99 PRO A C 1
ATOM 782 O O . PRO A 1 99 ? 32.967 8.549 -37.614 1.00 94.75 99 PRO A O 1
ATOM 785 N N . MET A 1 100 ? 34.889 8.689 -36.483 1.00 95.75 100 MET A N 1
ATOM 786 C CA . MET A 1 100 ? 35.611 7.791 -37.398 1.00 95.75 100 MET A CA 1
ATOM 787 C C . MET A 1 100 ? 35.032 6.374 -37.411 1.00 95.75 100 MET A C 1
ATOM 789 O O . MET A 1 100 ? 34.907 5.769 -38.471 1.00 95.75 100 MET A O 1
ATOM 793 N N . SER A 1 101 ? 34.661 5.838 -36.247 1.00 94.50 101 SER A N 1
ATOM 794 C CA . SER A 1 101 ? 34.047 4.511 -36.154 1.00 94.50 101 SER A CA 1
ATOM 795 C C . SER A 1 101 ? 32.649 4.510 -36.766 1.00 94.50 101 SER A C 1
ATOM 797 O O . SER A 1 101 ? 32.280 3.543 -37.426 1.00 94.50 101 SER A O 1
ATOM 799 N N . GLN A 1 102 ? 31.896 5.602 -36.595 1.00 95.75 102 GLN A N 1
ATOM 800 C CA . GLN A 1 102 ? 30.604 5.791 -37.251 1.00 95.75 102 GLN A CA 1
ATOM 801 C C . GLN A 1 102 ? 30.755 5.790 -38.779 1.00 95.75 102 GLN A C 1
ATOM 803 O O . GLN A 1 102 ? 30.071 5.016 -39.442 1.00 95.75 102 GLN A O 1
ATOM 808 N N . ALA A 1 103 ? 31.708 6.557 -39.319 1.00 95.38 103 ALA A N 1
ATOM 809 C CA . ALA A 1 103 ? 31.989 6.599 -40.754 1.00 95.38 103 ALA A CA 1
ATOM 810 C C . ALA A 1 103 ? 32.422 5.230 -41.308 1.00 95.38 103 ALA A C 1
ATOM 812 O O . ALA A 1 103 ? 31.932 4.794 -42.346 1.00 95.38 103 ALA A O 1
ATOM 813 N N . ILE A 1 104 ? 33.300 4.508 -40.600 1.00 93.38 104 ILE A N 1
ATOM 814 C CA . ILE A 1 104 ? 33.717 3.153 -40.998 1.00 93.38 104 ILE A CA 1
ATOM 815 C C . ILE A 1 104 ? 32.515 2.206 -41.040 1.00 93.38 104 ILE A C 1
ATOM 817 O O . ILE A 1 104 ? 32.388 1.429 -41.986 1.00 93.38 104 ILE A O 1
ATOM 821 N N . ASN A 1 105 ? 31.643 2.252 -40.032 1.00 93.31 105 ASN A N 1
ATOM 822 C CA . ASN A 1 105 ? 30.457 1.399 -39.978 1.00 93.31 105 ASN A CA 1
ATOM 823 C C . ASN A 1 105 ? 29.470 1.734 -41.103 1.00 93.31 105 ASN A C 1
ATOM 825 O O . ASN A 1 105 ? 28.946 0.821 -41.732 1.00 93.31 105 ASN A O 1
ATOM 829 N N . GLU A 1 106 ? 29.262 3.018 -41.394 1.00 95.12 106 GLU A N 1
ATOM 830 C CA . GLU A 1 106 ? 28.397 3.471 -42.485 1.00 95.12 106 GLU A CA 1
ATOM 831 C C . GLU A 1 106 ? 28.917 3.009 -43.852 1.00 95.12 106 GLU A C 1
ATOM 833 O O . GLU A 1 106 ? 28.177 2.393 -44.619 1.00 95.12 106 GLU A O 1
ATOM 838 N N . ILE A 1 107 ? 30.211 3.207 -44.124 1.00 94.88 107 ILE A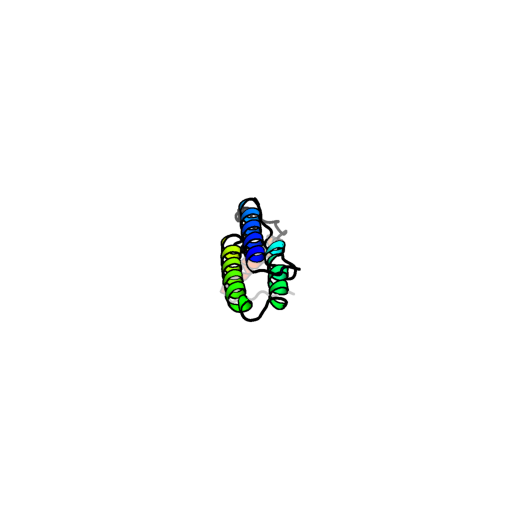 N 1
ATOM 839 C CA . ILE A 1 107 ? 30.855 2.725 -45.353 1.00 94.88 107 ILE A CA 1
ATOM 840 C C . ILE A 1 107 ? 30.737 1.200 -45.444 1.00 94.88 107 ILE A C 1
ATOM 842 O O . ILE A 1 107 ? 30.317 0.675 -46.473 1.00 94.88 107 ILE A O 1
ATOM 846 N N . THR A 1 108 ? 31.056 0.481 -44.364 1.00 93.81 108 THR A N 1
ATOM 847 C CA . THR A 1 108 ? 30.968 -0.989 -44.330 1.00 93.81 108 THR A CA 1
ATOM 848 C C . THR A 1 108 ? 29.555 -1.456 -44.681 1.00 93.81 108 THR A C 1
ATOM 850 O O . THR A 1 108 ? 29.395 -2.309 -45.550 1.00 93.81 108 THR A O 1
ATOM 853 N N . HIS A 1 109 ? 28.532 -0.834 -44.092 1.00 94.81 109 HIS A N 1
ATOM 854 C CA . HIS A 1 109 ? 27.132 -1.175 -44.331 1.00 94.81 109 HIS A CA 1
ATOM 855 C C . HIS A 1 109 ? 26.694 -0.974 -45.793 1.00 94.81 109 HIS A C 1
ATOM 857 O O . HIS A 1 109 ? 25.860 -1.722 -46.304 1.00 94.81 109 HIS A O 1
ATOM 863 N N . ILE A 1 110 ? 27.248 0.023 -46.490 1.00 94.94 110 ILE A N 1
ATOM 864 C CA . ILE A 1 110 ? 26.976 0.242 -47.918 1.00 94.94 110 ILE A CA 1
ATOM 865 C C . ILE A 1 110 ? 27.551 -0.907 -48.754 1.00 94.94 110 ILE A C 1
ATOM 867 O O . ILE A 1 110 ? 26.856 -1.456 -49.607 1.00 94.94 110 ILE A O 1
ATOM 871 N N . PHE A 1 111 ? 28.801 -1.295 -48.503 1.00 94.31 111 PHE A N 1
ATOM 872 C CA . PHE A 1 111 ? 29.483 -2.329 -49.284 1.00 94.31 111 PHE A CA 1
ATOM 873 C C . PHE A 1 111 ? 28.992 -3.750 -48.969 1.00 94.31 111 PHE A C 1
ATOM 875 O O . PHE A 1 111 ? 28.946 -4.588 -49.872 1.00 94.31 111 PHE A O 1
ATOM 882 N N . GLU A 1 112 ? 28.537 -4.009 -47.741 1.00 94.31 112 GLU A N 1
ATOM 883 C CA . GLU A 1 112 ? 27.869 -5.264 -47.365 1.00 94.31 112 GLU A CA 1
ATOM 884 C C . GLU A 1 112 ? 26.656 -5.560 -48.258 1.00 94.31 112 GLU A C 1
ATOM 886 O O . GLU A 1 112 ? 26.470 -6.696 -48.693 1.00 94.31 112 GLU A O 1
ATOM 891 N N . LYS A 1 113 ? 25.872 -4.536 -48.627 1.00 93.06 113 LYS A N 1
ATOM 892 C CA . LYS A 1 113 ? 24.709 -4.690 -49.527 1.00 93.06 113 LYS A CA 1
ATOM 893 C C . LYS A 1 113 ? 25.083 -5.150 -50.937 1.00 93.06 113 LYS A C 1
ATOM 895 O O . LYS A 1 113 ? 24.232 -5.678 -51.645 1.00 93.06 113 LYS A O 1
ATOM 900 N N . ILE A 1 114 ? 26.333 -4.942 -51.344 1.00 93.62 114 ILE A N 1
ATOM 901 C CA . ILE A 1 114 ? 26.862 -5.295 -52.669 1.00 93.62 114 ILE A CA 1
ATOM 902 C C . ILE A 1 114 ? 27.634 -6.635 -52.599 1.00 93.62 114 ILE A C 1
ATOM 904 O O . ILE A 1 114 ? 28.187 -7.095 -53.591 1.00 93.62 114 ILE A O 1
ATOM 908 N N . GLY A 1 115 ? 27.644 -7.305 -51.439 1.00 92.69 115 GLY A N 1
ATOM 909 C CA . GLY A 1 115 ? 28.260 -8.624 -51.253 1.00 92.69 115 GLY A CA 1
ATOM 910 C C . GLY A 1 115 ? 29.724 -8.594 -50.808 1.00 92.69 115 GLY A C 1
ATOM 911 O O . GLY A 1 115 ? 30.385 -9.630 -50.819 1.00 92.69 115 GLY A O 1
ATOM 912 N N . PHE A 1 116 ? 30.248 -7.435 -50.399 1.00 92.75 116 PHE A N 1
ATOM 913 C CA . PHE A 1 116 ? 31.585 -7.344 -49.810 1.00 92.75 116 PHE A CA 1
ATOM 914 C C . PHE A 1 116 ? 31.558 -7.709 -48.320 1.00 92.75 116 PHE A C 1
ATOM 916 O O . PHE A 1 116 ? 30.592 -7.434 -47.616 1.00 92.75 116 PHE A O 1
ATOM 923 N N . THR A 1 117 ? 32.644 -8.306 -47.819 1.00 90.44 117 THR A N 1
ATOM 924 C CA . THR A 1 117 ? 32.812 -8.651 -46.397 1.00 90.44 117 THR A CA 1
ATOM 925 C C . THR A 1 117 ? 34.021 -7.925 -45.818 1.00 90.44 117 THR A C 1
ATOM 927 O O . THR A 1 117 ? 35.108 -7.948 -46.396 1.00 90.44 117 THR A O 1
ATOM 930 N N . ARG A 1 118 ? 33.847 -7.282 -44.659 1.00 86.88 118 ARG A N 1
ATOM 931 C CA . ARG A 1 118 ? 34.928 -6.598 -43.941 1.00 86.88 118 ARG A CA 1
ATOM 932 C C . ARG A 1 118 ? 35.869 -7.614 -43.285 1.00 86.88 118 ARG A C 1
ATOM 934 O O . ARG A 1 118 ? 35.439 -8.398 -42.446 1.00 86.88 118 ARG A O 1
ATOM 941 N N . VAL A 1 119 ? 37.161 -7.539 -43.605 1.00 88.88 119 VAL A N 1
ATOM 942 C CA . VAL A 1 119 ? 38.227 -8.343 -42.977 1.00 88.88 119 VAL A CA 1
ATOM 943 C C . VAL A 1 119 ? 39.102 -7.435 -42.105 1.00 88.88 119 VAL A C 1
ATOM 945 O O . VAL A 1 119 ? 39.360 -6.286 -42.466 1.00 88.88 119 VAL A O 1
ATOM 948 N N . ARG A 1 120 ? 39.536 -7.926 -40.939 1.00 85.94 120 ARG A N 1
ATOM 949 C CA . ARG A 1 120 ? 40.465 -7.237 -40.028 1.00 85.94 120 ARG A CA 1
ATOM 950 C C . ARG A 1 120 ? 41.621 -8.188 -39.706 1.00 85.94 120 ARG A C 1
ATOM 952 O O . ARG A 1 120 ? 41.348 -9.335 -39.363 1.00 85.94 120 ARG A O 1
ATOM 959 N N . TYR A 1 121 ? 42.859 -7.717 -39.839 1.00 68.44 121 TYR A N 1
ATOM 960 C CA . TYR A 1 121 ? 44.089 -8.408 -39.419 1.00 68.44 121 TYR A CA 1
ATOM 961 C C . TYR A 1 121 ? 44.527 -7.933 -38.034 1.00 68.44 121 TYR A C 1
ATOM 963 O O . TYR A 1 121 ? 44.209 -6.765 -37.695 1.00 68.44 121 TYR A O 1
#

InterPro domains:
  IPR004188 Phenylalanine-tRNA ligase, class II, N-terminal [PF02912] (29-70)
  IPR010978 Class I and II aminoacyl-tRNA synthetase, tRNA-binding arm [SSF46589] (25-89)
  IPR045864 Class II Aminoacyl-tRNA synthetase/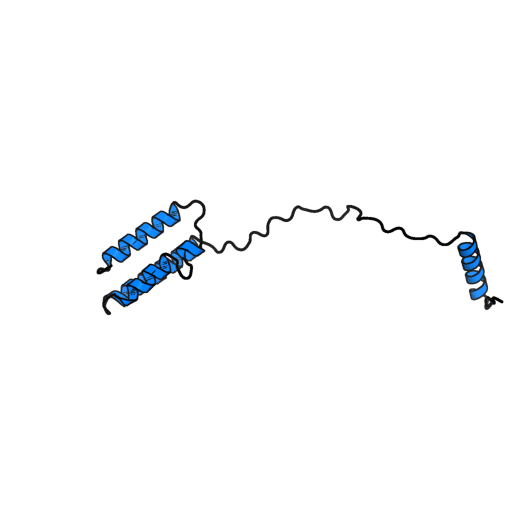Biotinyl protein ligase (BPL) and lipoyl protein ligase (LPL) [G3DSA:3.30.930.10] (5-121)

Radius of gyration: 37.65 Å; chains: 1; bounding box: 79×33×92 Å

Secondary structure (DSSP, 8-state):
---SHHHHHHHHHHHHHHHHH-SS--HHHHHSTTSHHHHHHHHGGGS-HHHHHHHHHHHHHHHHHHHHHS--------------TTS--PPP------HHHHHHHHHHHHHHTTT------

Foldseek 3Di:
DPADPVVLVVVLVVVVVVLVPDPQDDCCQDPNCPHPLVVSVVVLVVYDPVCSVVSVVVSVVSVVVSCVSCPPPPPPPPPPPPDDPPDDDDDDDDDDDDVVVVVVVVVQVVVVVVVDDDDDD

Sequence (121 aa):
MITDLRELQTTIEDLKQEVAKATDPDREVYLGKKGKFSELAQCLKTLLPENRKDAGKMLNELKLWLNEQLPLTTTLLPLTPQIDLTVPGAHLHTGHIHPMSQAINEITHIFEKIGFTRVRY